Protein AF-A0AAN6S3Z5-F1 (afdb_monomer_lite)

Radius of gyration: 22.18 Å; chains: 1; bounding box: 46×40×63 Å

Foldseek 3Di:
DVVLFDPQQQVLQAQDQLLCDVVSVVVVVVCLVVCVGSVSDDPVRSVVVSVVSNVVRNPHGDHHPVVVVVVVLLQLLLVLLLCQQQPDDPPDDSLVSLLVQAADPPPDVVLSVVLVVVLSVLSSVLSQQRGGDPDDPDPRNHPDDHHNPDLVSQLVSLVSSVVSRGHDVSSVVSVDDDD

Secondary structure (DSSP, 8-state):
-GGG--HHHHHHHTT--TTT-HHHHHHHHHHHHHTSSSTTS-HHHHHHHHHHHHHTTSSSPPPPHHHHHHHHHHHHHHHHHHHHHSPPPTT--HHHHHHHHB--TT--HHHHHHHHHHHHHHHHHHTTTSPPPS--------S-------HHHHHHHHHHHHHTTB--HHHHHHHSPP-

pLDDT: mean 84.13, std 13.47, range [43.75, 98.12]

Structure (mmCIF, N/CA/C/O backbone):
data_AF-A0AAN6S3Z5-F1
#
_entry.id   AF-A0AAN6S3Z5-F1
#
loop_
_atom_site.group_PDB
_atom_site.id
_atom_site.type_symbol
_atom_site.label_atom_id
_atom_site.label_alt_id
_atom_site.label_comp_id
_atom_site.label_asym_id
_atom_site.label_entity_id
_atom_site.label_seq_id
_atom_site.pdbx_PDB_ins_code
_atom_site.Cartn_x
_atom_site.Cartn_y
_atom_site.Cartn_z
_atom_site.occupancy
_atom_site.B_iso_or_equiv
_atom_site.auth_seq_id
_atom_site.auth_comp_id
_atom_site.auth_asym_id
_atom_site.auth_atom_id
_atom_site.pdbx_PDB_model_num
ATOM 1 N N . ARG A 1 1 ? 4.210 4.254 19.761 1.00 57.91 1 ARG A N 1
ATOM 2 C CA . ARG A 1 1 ? 2.755 3.958 19.709 1.00 57.91 1 ARG A CA 1
ATOM 3 C C . ARG A 1 1 ? 2.478 2.545 19.197 1.00 57.91 1 ARG A C 1
ATOM 5 O O . ARG A 1 1 ? 1.840 1.815 19.932 1.00 57.91 1 ARG A O 1
ATOM 12 N N . VAL A 1 2 ? 3.031 2.121 18.051 1.00 64.50 2 VAL A N 1
ATOM 13 C CA . VAL A 1 2 ? 2.876 0.740 17.526 1.00 64.50 2 VAL A CA 1
ATOM 14 C C . VAL A 1 2 ? 3.303 -0.343 18.533 1.00 64.50 2 VAL A C 1
ATOM 16 O O . VAL A 1 2 ? 2.621 -1.343 18.674 1.00 64.50 2 VAL A O 1
ATOM 19 N N . ARG A 1 3 ? 4.350 -0.095 19.335 1.00 76.31 3 ARG A N 1
ATOM 20 C CA . ARG A 1 3 ? 4.848 -1.035 20.364 1.00 76.31 3 ARG A CA 1
ATOM 21 C C . ARG A 1 3 ? 3.848 -1.422 21.473 1.00 76.31 3 ARG A C 1
ATOM 23 O O . ARG A 1 3 ? 4.153 -2.333 22.227 1.00 76.31 3 ARG A O 1
ATOM 30 N N . LYS A 1 4 ? 2.719 -0.714 21.624 1.00 88.06 4 LYS A N 1
ATOM 31 C CA . LYS A 1 4 ? 1.676 -1.048 22.616 1.00 88.06 4 LYS A CA 1
ATOM 32 C C . LYS A 1 4 ? 0.590 -1.979 22.054 1.00 88.06 4 LYS A C 1
ATOM 34 O O . LYS A 1 4 ? -0.260 -2.419 22.817 1.00 88.06 4 LYS A O 1
ATOM 39 N N . ILE A 1 5 ? 0.561 -2.197 20.738 1.00 91.12 5 ILE A N 1
ATOM 40 C CA . ILE A 1 5 ? -0.447 -3.031 20.078 1.00 91.12 5 ILE A CA 1
ATOM 41 C C . ILE A 1 5 ? 0.082 -4.462 20.050 1.00 91.12 5 ILE A C 1
ATOM 43 O O . ILE A 1 5 ? 1.195 -4.700 19.583 1.00 91.12 5 ILE A O 1
ATOM 47 N N . ASP A 1 6 ? -0.712 -5.389 20.570 1.00 92.75 6 ASP A N 1
ATOM 48 C CA . ASP A 1 6 ? -0.407 -6.814 20.585 1.00 92.75 6 ASP A CA 1
ATOM 49 C C . ASP A 1 6 ? -1.109 -7.557 19.440 1.00 92.75 6 ASP A C 1
ATOM 51 O O . ASP A 1 6 ? -1.993 -7.034 18.758 1.00 92.75 6 ASP A O 1
ATOM 55 N N . ARG A 1 7 ? -0.670 -8.795 19.211 1.00 92.94 7 ARG A N 1
ATOM 56 C CA . ARG A 1 7 ? -1.205 -9.660 18.160 1.00 92.94 7 ARG A CA 1
ATOM 57 C C . ARG A 1 7 ? -2.702 -9.976 18.342 1.00 92.94 7 ARG A C 1
ATOM 59 O O . ARG A 1 7 ? -3.415 -9.810 17.358 1.00 92.94 7 ARG A O 1
ATOM 66 N N . PRO A 1 8 ? -3.206 -10.341 19.539 1.00 94.88 8 PRO A N 1
ATOM 67 C CA . PRO A 1 8 ? -4.640 -10.576 19.735 1.00 94.88 8 PRO A CA 1
ATOM 68 C C . PRO A 1 8 ? -5.511 -9.364 19.385 1.00 94.88 8 PRO A C 1
ATOM 70 O O . PRO A 1 8 ? -6.585 -9.519 18.812 1.00 94.88 8 PRO A O 1
ATOM 73 N N . THR A 1 9 ? -5.039 -8.148 19.676 1.00 95.50 9 THR A N 1
ATOM 74 C CA . THR A 1 9 ? -5.725 -6.914 19.274 1.00 95.50 9 THR A CA 1
ATOM 75 C C . THR A 1 9 ? -5.817 -6.793 17.753 1.00 95.50 9 THR A C 1
ATOM 77 O O . THR A 1 9 ? -6.857 -6.386 17.246 1.00 95.50 9 T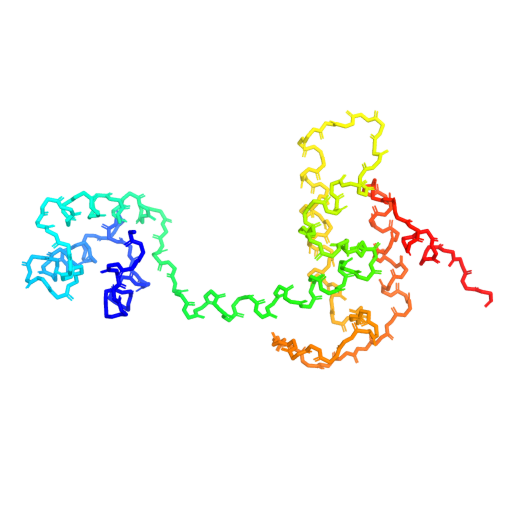HR A O 1
ATOM 80 N N . ILE A 1 10 ? -4.753 -7.138 17.020 1.00 94.12 10 ILE A N 1
ATOM 81 C CA . ILE A 1 10 ? -4.751 -7.106 15.549 1.00 94.12 10 ILE A CA 1
ATOM 82 C C . ILE A 1 10 ? -5.730 -8.144 14.994 1.00 94.12 10 ILE A C 1
ATOM 84 O O . ILE A 1 10 ? -6.581 -7.785 14.189 1.00 94.12 10 ILE A O 1
ATOM 88 N N . GLU A 1 11 ? -5.646 -9.388 15.466 1.00 94.94 11 GLU A N 1
ATOM 89 C CA . GLU A 1 11 ? -6.498 -10.502 15.016 1.00 94.94 11 GLU A CA 1
ATOM 90 C C . GLU A 1 11 ? -7.986 -10.250 15.304 1.00 94.94 11 GLU A C 1
ATOM 92 O O . GLU A 1 11 ? -8.850 -10.663 14.539 1.00 94.94 11 GLU A O 1
ATOM 97 N N . ALA A 1 12 ? -8.303 -9.540 16.390 1.00 96.25 12 ALA A N 1
ATOM 98 C CA . ALA A 1 12 ? -9.675 -9.146 16.688 1.00 96.25 12 ALA A CA 1
ATOM 99 C C . ALA A 1 12 ? -10.201 -8.050 15.747 1.00 96.25 12 ALA A C 1
ATOM 101 O O . ALA A 1 12 ? -11.404 -7.991 15.508 1.00 96.25 12 ALA A O 1
ATOM 102 N N . LEU A 1 13 ? -9.331 -7.152 15.274 1.00 96.06 13 LEU A N 1
ATOM 103 C CA . LEU A 1 13 ? -9.721 -5.999 14.460 1.00 96.06 13 LEU A CA 1
ATOM 104 C C . LEU A 1 13 ? -9.754 -6.310 12.967 1.00 96.06 13 LEU A C 1
ATOM 106 O O . LEU A 1 13 ? -10.603 -5.767 12.264 1.00 96.06 13 LEU A O 1
ATOM 110 N N . GLU A 1 14 ? -8.831 -7.121 12.459 1.00 95.88 14 GLU A N 1
ATOM 111 C CA . GLU A 1 14 ? -8.790 -7.431 11.031 1.00 95.88 14 GLU A CA 1
ATOM 112 C C . GLU A 1 14 ? -10.092 -8.089 10.551 1.00 95.88 14 GLU A C 1
ATOM 114 O O . GLU A 1 14 ? -10.752 -8.821 11.285 1.00 95.88 14 GLU A O 1
ATOM 119 N N . HIS A 1 15 ? -10.477 -7.792 9.308 1.00 95.06 15 HIS A N 1
ATOM 120 C CA . HIS A 1 15 ? -11.731 -8.246 8.693 1.00 95.06 15 HIS A CA 1
ATOM 121 C C . HIS A 1 15 ? -13.021 -7.743 9.365 1.00 95.06 15 HIS A C 1
ATOM 123 O O . HIS A 1 15 ? -14.094 -8.271 9.082 1.00 95.06 15 HIS A O 1
ATOM 129 N N . THR A 1 16 ? -12.947 -6.705 10.201 1.00 97.06 16 THR A N 1
ATOM 130 C CA . THR A 1 16 ? -14.127 -6.019 10.757 1.00 97.06 16 THR A CA 1
ATOM 131 C C . THR A 1 16 ? -14.282 -4.620 10.162 1.00 97.06 16 THR A C 1
ATOM 133 O O . THR A 1 16 ? -13.309 -4.035 9.685 1.00 97.06 16 THR A O 1
ATOM 136 N N . ALA A 1 17 ? -15.490 -4.056 10.199 1.00 97.75 17 ALA A N 1
ATOM 137 C CA . ALA A 1 17 ? -15.757 -2.666 9.820 1.00 97.75 17 ALA A CA 1
ATOM 138 C C . ALA A 1 17 ? -16.601 -1.942 10.884 1.00 97.75 17 ALA A C 1
ATOM 140 O O . ALA A 1 17 ? -17.741 -1.570 10.615 1.00 97.75 17 ALA A O 1
ATOM 141 N N . PRO A 1 18 ? -16.096 -1.718 12.111 1.00 98.12 18 PRO A N 1
ATOM 142 C CA . PRO A 1 18 ? -16.894 -1.158 13.205 1.00 98.12 18 PRO A CA 1
ATOM 143 C C . PRO A 1 18 ? -17.387 0.280 12.970 1.00 98.12 18 PRO A C 1
ATOM 145 O O . PRO A 1 18 ? -18.291 0.726 13.677 1.00 98.12 18 PRO A O 1
ATOM 148 N N . GLY A 1 19 ? -16.811 1.015 12.013 1.00 97.69 19 GLY A N 1
ATOM 149 C CA . GLY A 1 19 ? -17.322 2.311 11.558 1.00 97.69 19 GLY A CA 1
ATOM 150 C C . GLY A 1 19 ? -18.566 2.215 10.668 1.00 97.69 19 GLY A C 1
ATOM 151 O O . GLY A 1 19 ? -19.377 3.138 10.679 1.00 97.69 19 GLY A O 1
ATOM 152 N N . ALA A 1 20 ? -18.731 1.108 9.939 1.00 97.62 20 ALA A N 1
ATOM 153 C CA . ALA A 1 20 ? -19.832 0.866 9.002 1.00 97.62 20 ALA A CA 1
ATOM 154 C C . ALA A 1 20 ? -20.869 -0.151 9.523 1.00 97.62 20 ALA A C 1
ATOM 156 O O . ALA A 1 20 ? -22.034 -0.119 9.132 1.00 97.62 20 ALA A O 1
ATOM 157 N N . CYS A 1 21 ? -20.448 -1.068 10.397 1.00 97.69 21 CYS A N 1
ATOM 158 C CA . CYS A 1 21 ? -21.217 -2.204 10.894 1.00 97.69 21 CYS A CA 1
ATOM 159 C C . CYS A 1 21 ? -21.437 -2.087 12.407 1.00 97.69 21 CYS A C 1
ATOM 161 O O . CYS A 1 21 ? -20.507 -2.221 13.208 1.00 97.69 21 CYS A O 1
ATOM 163 N N . GLU A 1 22 ? -22.693 -1.893 12.820 1.00 97.38 22 GLU A N 1
ATOM 164 C CA . GLU A 1 22 ? -23.060 -1.792 14.240 1.00 97.38 22 GLU A CA 1
ATOM 165 C C . GLU A 1 22 ? -22.735 -3.079 15.020 1.00 97.38 22 GLU A C 1
ATOM 167 O O . GLU A 1 22 ? -22.302 -3.014 16.174 1.00 97.38 22 GLU A O 1
ATOM 172 N N . GLY A 1 23 ? -22.890 -4.246 14.385 1.00 97.88 23 GLY A N 1
ATOM 173 C CA . GLY A 1 23 ? -22.564 -5.543 14.981 1.00 97.88 23 GLY A CA 1
ATOM 174 C C . GLY A 1 23 ? -21.092 -5.640 15.387 1.00 97.88 23 GLY A C 1
ATOM 175 O O . GLY A 1 23 ? -20.791 -5.920 16.551 1.00 97.88 23 GLY A O 1
ATOM 176 N N . ASP A 1 24 ? -20.189 -5.319 14.458 1.00 97.94 24 ASP A N 1
ATOM 177 C CA . ASP A 1 24 ? -18.743 -5.284 14.701 1.00 97.94 24 ASP A CA 1
ATOM 178 C C . ASP A 1 24 ? -18.393 -4.245 15.764 1.00 97.94 24 ASP A C 1
ATOM 180 O O . ASP A 1 24 ? -17.632 -4.523 16.693 1.00 97.94 24 ASP A O 1
ATOM 184 N N . SER A 1 25 ? -19.001 -3.058 15.667 1.00 98.00 25 SER A N 1
ATOM 185 C CA . SER A 1 25 ? -18.805 -1.963 16.617 1.00 98.00 25 SER A CA 1
ATOM 186 C C . SER A 1 25 ? -19.121 -2.400 18.045 1.00 98.00 25 SER A C 1
ATOM 188 O O . SER A 1 25 ? -18.299 -2.246 18.951 1.00 98.00 25 SER A O 1
ATOM 190 N N . LYS A 1 26 ? -20.286 -3.025 18.248 1.00 98.12 26 LYS A N 1
ATOM 191 C CA . LYS A 1 26 ? -20.733 -3.505 19.558 1.00 98.12 26 LYS A CA 1
ATOM 192 C C . LYS A 1 26 ? -19.848 -4.634 20.081 1.00 98.12 26 LYS A C 1
ATOM 194 O O . LYS A 1 26 ? -19.462 -4.611 21.252 1.00 98.12 26 LYS A O 1
ATOM 199 N N . ALA A 1 27 ? -19.510 -5.606 19.234 1.00 97.75 27 ALA A N 1
ATOM 200 C CA . ALA A 1 27 ? -18.657 -6.728 19.613 1.00 97.75 27 ALA A CA 1
ATOM 201 C C . ALA A 1 27 ? -17.260 -6.256 20.055 1.00 97.75 27 ALA A C 1
ATOM 203 O O . ALA A 1 27 ? -16.781 -6.632 21.128 1.00 97.75 27 ALA A O 1
ATOM 204 N N . LEU A 1 28 ? -16.634 -5.374 19.274 1.00 97.94 28 LEU A N 1
ATOM 205 C CA . LEU A 1 28 ? -15.305 -4.841 19.564 1.00 97.94 28 LEU A CA 1
ATOM 206 C C . LEU A 1 28 ? -15.295 -3.869 20.740 1.00 97.94 28 LEU A C 1
ATOM 208 O O . LEU A 1 28 ? -14.365 -3.897 21.546 1.00 97.94 28 LEU A O 1
ATOM 212 N N . TYR A 1 29 ? -16.329 -3.042 20.899 1.00 97.56 29 TYR A N 1
ATOM 213 C CA . TYR A 1 29 ? -16.398 -2.128 22.036 1.00 97.56 29 TYR A CA 1
ATOM 214 C C . TYR A 1 29 ? -16.509 -2.879 23.369 1.00 97.56 29 TYR A C 1
ATOM 216 O O . TYR A 1 29 ? -15.877 -2.485 24.352 1.00 97.56 29 TYR A O 1
ATOM 224 N N . ASN A 1 30 ? -17.233 -4.003 23.404 1.00 97.19 30 ASN A N 1
ATOM 225 C CA . ASN A 1 30 ? -17.274 -4.873 24.582 1.00 97.19 30 ASN A CA 1
ATOM 226 C C . ASN A 1 30 ? -15.880 -5.416 24.932 1.00 97.19 30 ASN A C 1
ATOM 228 O O . ASN A 1 30 ? -15.469 -5.319 26.088 1.00 97.19 30 ASN A O 1
ATOM 232 N N . LYS A 1 31 ? -15.122 -5.880 23.929 1.00 97.50 31 LYS A N 1
ATOM 233 C CA . LYS A 1 31 ? -13.726 -6.329 24.091 1.00 97.50 31 LYS A CA 1
ATOM 234 C C . LYS A 1 31 ? -12.791 -5.209 24.556 1.00 97.50 31 LYS A C 1
ATOM 236 O O . LYS A 1 31 ? -11.879 -5.421 25.353 1.00 97.50 31 LYS A O 1
ATOM 241 N N . LEU A 1 32 ? -13.011 -3.986 24.076 1.00 96.69 32 LEU A N 1
ATOM 242 C CA . LEU A 1 32 ? -12.237 -2.810 24.480 1.00 96.69 32 LEU A CA 1
ATOM 243 C C . LEU A 1 32 ? -12.494 -2.444 25.948 1.00 96.69 32 LEU A C 1
ATOM 245 O O . LEU A 1 32 ? -11.559 -2.085 26.67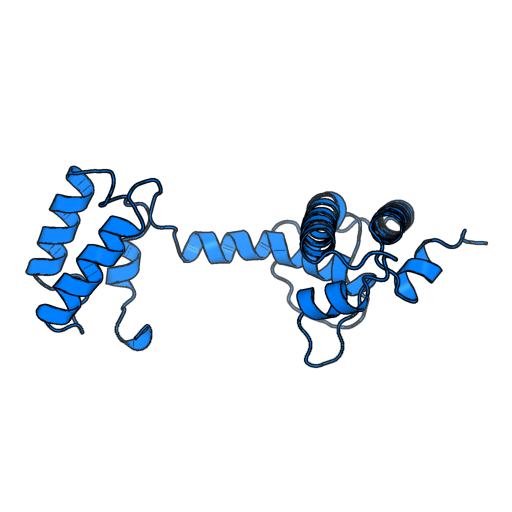4 1.00 96.69 32 LEU A O 1
ATOM 249 N N . ARG A 1 33 ? -13.754 -2.556 26.392 1.00 94.56 33 ARG A N 1
ATOM 250 C CA . ARG A 1 33 ? -14.167 -2.316 27.781 1.00 94.56 33 ARG A CA 1
ATOM 251 C C . ARG A 1 33 ? -13.661 -3.389 28.740 1.00 94.56 33 ARG A C 1
ATOM 253 O O . ARG A 1 33 ? -13.221 -3.030 29.827 1.00 94.56 33 ARG A O 1
ATOM 260 N N . SER A 1 34 ? 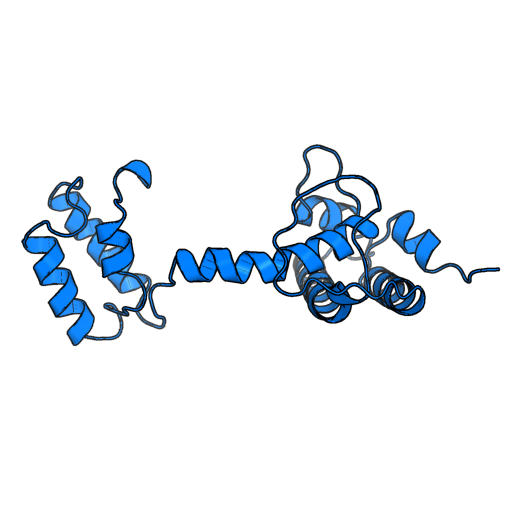-13.692 -4.663 28.349 1.00 93.56 34 SER A N 1
ATOM 261 C CA . SER A 1 34 ? -13.125 -5.760 29.149 1.00 93.56 34 SER A CA 1
ATOM 262 C C . SER A 1 34 ? -11.592 -5.735 29.186 1.00 93.56 34 SER A C 1
ATOM 264 O O . SER A 1 34 ? -10.986 -6.341 30.064 1.00 93.56 34 SER A O 1
ATOM 266 N N . GLY A 1 35 ? -10.956 -4.997 28.270 1.00 92.62 35 GLY A N 1
ATOM 267 C CA . GLY A 1 35 ? -9.502 -4.918 28.151 1.00 92.62 35 GLY A CA 1
ATOM 268 C C . GLY A 1 35 ? -8.869 -6.102 27.433 1.00 92.62 35 GLY A C 1
ATOM 269 O O . GLY A 1 35 ? -7.651 -6.240 27.491 1.00 92.62 35 GLY A O 1
ATOM 270 N N . GLU A 1 36 ? -9.672 -6.907 26.733 1.00 95.81 36 GLU A N 1
ATOM 271 C CA . GLU A 1 36 ? -9.201 -7.964 25.831 1.00 95.81 36 GLU A CA 1
ATOM 272 C C . GLU A 1 36 ? -8.428 -7.403 24.633 1.00 95.81 36 GLU A C 1
ATOM 274 O O . GLU A 1 36 ? -7.503 -8.046 24.146 1.00 95.81 36 GLU A O 1
ATOM 279 N N . ILE A 1 37 ? -8.796 -6.206 24.164 1.00 97.06 37 ILE A N 1
ATOM 280 C CA . ILE A 1 37 ? -8.072 -5.489 23.109 1.00 97.06 37 ILE A CA 1
ATOM 281 C C . ILE A 1 37 ? -7.523 -4.164 23.630 1.00 97.06 37 ILE A C 1
ATOM 283 O O . ILE A 1 37 ? -8.123 -3.513 24.490 1.00 97.06 37 ILE A O 1
ATOM 287 N N . PHE A 1 38 ? -6.374 -3.749 23.091 1.00 96.00 38 PHE A N 1
ATOM 288 C CA . PHE A 1 38 ? -5.635 -2.569 23.549 1.00 96.00 38 PHE A CA 1
ATOM 289 C C . PHE A 1 38 ? -5.303 -2.618 25.053 1.00 96.00 38 PHE A C 1
ATOM 291 O O . PHE A 1 38 ? -5.357 -1.598 25.749 1.00 96.00 38 PHE A O 1
ATOM 298 N N . ALA A 1 39 ? -4.938 -3.797 25.569 1.00 95.00 39 ALA A N 1
ATOM 299 C CA . ALA A 1 39 ? -4.701 -4.026 26.995 1.00 95.00 39 ALA A CA 1
ATOM 300 C C . ALA A 1 39 ? -3.679 -3.039 27.594 1.00 95.00 39 ALA A C 1
ATOM 302 O O . ALA A 1 39 ? -3.930 -2.449 28.645 1.00 95.00 39 ALA A O 1
ATOM 303 N N . ALA A 1 40 ? -2.584 -2.767 26.873 1.00 95.50 40 ALA A N 1
ATOM 304 C CA . ALA A 1 40 ? -1.505 -1.860 27.287 1.00 95.50 40 ALA A CA 1
ATOM 305 C C . ALA A 1 40 ? -1.838 -0.350 27.194 1.00 95.50 40 ALA A C 1
ATOM 307 O O . ALA A 1 40 ? -0.980 0.502 27.458 1.00 95.50 40 ALA A O 1
ATOM 308 N N . PHE A 1 41 ? -3.052 0.006 26.771 1.00 94.88 41 PHE A N 1
ATOM 309 C CA . PHE A 1 41 ? -3.520 1.386 26.671 1.00 94.88 41 PHE A CA 1
ATOM 310 C C . PHE A 1 41 ? -4.332 1.754 27.914 1.00 94.88 41 PHE A C 1
ATOM 312 O O . PHE A 1 41 ? -5.164 0.973 28.377 1.00 94.88 41 PHE A O 1
ATOM 319 N N . SER A 1 42 ? -4.134 2.974 28.418 1.00 94.00 42 SER A N 1
ATOM 320 C CA . SER A 1 42 ? -5.019 3.561 29.431 1.00 94.00 42 SER A CA 1
ATOM 321 C C . SER A 1 42 ? -6.426 3.776 28.870 1.00 94.00 42 SER A C 1
ATOM 323 O O . SER A 1 42 ? -6.607 3.898 27.658 1.00 94.00 42 SER A O 1
ATOM 325 N N . GLU A 1 43 ? -7.429 3.903 29.738 1.00 93.31 43 GLU A N 1
ATOM 326 C CA . GLU A 1 43 ? -8.819 4.121 29.320 1.00 93.31 43 GLU A CA 1
ATOM 327 C C . GLU A 1 43 ? -8.971 5.328 28.377 1.00 93.31 43 GLU A C 1
ATOM 329 O O . GLU A 1 43 ? -9.579 5.220 27.312 1.00 93.31 43 GLU A O 1
ATOM 334 N N . ARG A 1 44 ? -8.328 6.459 28.700 1.00 94.12 44 ARG A N 1
ATOM 335 C CA . ARG A 1 44 ? -8.304 7.646 27.829 1.00 94.12 44 ARG A CA 1
ATOM 336 C C . ARG A 1 44 ? -7.702 7.345 26.457 1.00 94.12 44 ARG A C 1
ATOM 338 O O . ARG A 1 44 ? -8.259 7.760 25.441 1.00 94.12 44 ARG A O 1
ATOM 345 N N . GLU A 1 45 ? -6.576 6.633 26.410 1.00 94.56 45 GLU A N 1
ATOM 346 C CA . GLU A 1 45 ? -5.945 6.258 25.142 1.00 94.56 45 GLU A CA 1
ATOM 347 C C . GLU A 1 45 ? -6.816 5.272 24.344 1.00 94.56 45 GLU A C 1
ATOM 349 O O . GLU A 1 45 ? -6.881 5.396 23.118 1.00 94.56 45 GLU A O 1
ATOM 354 N N . ARG A 1 46 ? -7.521 4.342 25.007 1.00 95.12 46 ARG A N 1
ATOM 355 C CA . ARG A 1 46 ? -8.469 3.425 24.354 1.00 95.12 46 ARG A CA 1
ATOM 356 C C . ARG A 1 46 ? -9.621 4.185 23.711 1.00 95.12 46 ARG A C 1
ATOM 358 O O . ARG A 1 46 ? -9.897 3.943 22.545 1.00 95.12 46 ARG A O 1
ATOM 365 N N . GLN A 1 47 ? -10.222 5.163 24.392 1.00 94.69 47 GLN A N 1
ATOM 366 C CA . GLN A 1 47 ? -11.304 5.974 23.808 1.00 94.69 47 GLN A CA 1
ATOM 367 C C . GLN A 1 47 ? -10.836 6.794 22.595 1.00 94.69 47 GLN A C 1
ATOM 369 O O . GLN A 1 47 ? -11.544 6.902 21.594 1.00 94.69 47 GLN A O 1
ATOM 374 N N . VAL A 1 48 ? -9.624 7.360 22.650 1.00 95.75 48 VAL A N 1
ATOM 375 C CA . VAL A 1 48 ? -9.033 8.066 21.498 1.00 95.75 48 VAL A CA 1
ATOM 376 C C . VAL A 1 48 ? -8.766 7.105 20.339 1.00 95.75 48 VAL A C 1
ATOM 378 O O . VAL A 1 48 ? -9.037 7.443 19.189 1.00 95.75 48 VAL A O 1
ATOM 381 N N . THR A 1 49 ? -8.233 5.919 20.631 1.00 95.00 49 THR A N 1
ATOM 382 C CA . THR A 1 49 ? -7.919 4.896 19.624 1.00 95.00 49 THR A CA 1
ATOM 383 C C . THR A 1 49 ? -9.190 4.340 18.992 1.00 95.00 49 THR A C 1
ATOM 385 O O . THR A 1 49 ? -9.255 4.235 17.773 1.00 95.00 49 THR A O 1
ATOM 388 N N . TRP A 1 50 ? -10.232 4.098 19.787 1.00 96.94 50 TRP A N 1
ATOM 389 C CA . TRP A 1 50 ? -11.532 3.627 19.320 1.00 96.94 50 TRP A CA 1
ATOM 390 C C . TRP A 1 50 ? -12.145 4.559 18.276 1.00 96.94 50 TRP A C 1
ATOM 392 O O . TRP A 1 50 ? -12.507 4.113 17.193 1.00 96.94 50 TRP A O 1
ATOM 402 N N . ARG A 1 51 ? -12.152 5.876 18.528 1.00 97.38 51 ARG A N 1
ATOM 403 C CA . ARG A 1 51 ? -12.630 6.856 17.537 1.00 97.38 51 ARG A CA 1
ATOM 404 C C . ARG A 1 51 ? -11.871 6.787 16.211 1.00 97.38 51 ARG A C 1
ATOM 406 O O . ARG A 1 51 ? -12.468 7.000 15.164 1.00 97.38 51 ARG A O 1
ATOM 413 N N . ARG A 1 52 ? -10.568 6.492 16.247 1.00 96.56 52 ARG A N 1
ATOM 414 C CA . ARG A 1 52 ? -9.756 6.332 15.030 1.00 96.56 52 ARG A CA 1
ATOM 415 C C . ARG A 1 52 ? -10.073 5.037 14.297 1.00 96.56 52 ARG A C 1
ATOM 417 O O . ARG A 1 52 ? -10.129 5.062 13.079 1.00 96.56 52 ARG A O 1
ATOM 424 N N . VAL A 1 53 ? -10.289 3.944 15.029 1.00 96.44 53 VAL A N 1
ATOM 425 C CA . VAL A 1 53 ? -10.709 2.657 14.457 1.00 96.44 53 VAL A CA 1
ATOM 426 C C . VAL A 1 53 ? -12.049 2.812 13.739 1.00 96.44 53 VAL A C 1
ATOM 428 O O . VAL A 1 53 ? -12.161 2.412 12.586 1.00 96.44 53 VAL A O 1
ATOM 431 N N . LEU A 1 54 ? -13.025 3.470 14.373 1.00 98.00 54 LEU A N 1
ATOM 432 C CA . LEU A 1 54 ? -14.310 3.778 13.744 1.00 98.00 54 LEU A CA 1
ATOM 433 C C . LEU A 1 54 ? -14.126 4.622 12.481 1.00 98.00 54 LEU A C 1
ATOM 435 O O . LEU A 1 54 ? -14.580 4.226 11.417 1.00 98.00 54 LEU A O 1
ATOM 439 N N . ALA A 1 55 ? -13.409 5.745 12.576 1.00 97.69 55 ALA A N 1
ATOM 440 C CA . ALA A 1 55 ? -13.200 6.640 11.439 1.00 97.69 55 ALA A CA 1
ATOM 441 C C . ALA A 1 55 ? -12.475 5.966 10.260 1.00 97.69 55 ALA A C 1
ATOM 443 O O . ALA A 1 55 ? -12.780 6.260 9.112 1.00 97.69 55 ALA A O 1
ATOM 444 N N . ALA A 1 56 ? -11.534 5.061 10.537 1.00 96.00 56 ALA A N 1
ATOM 445 C CA . ALA A 1 56 ? -10.779 4.340 9.515 1.00 96.00 56 ALA A CA 1
ATOM 446 C C . ALA A 1 56 ? -11.544 3.163 8.885 1.00 96.00 56 ALA A C 1
ATOM 448 O O . ALA A 1 56 ? -10.998 2.518 8.001 1.00 96.00 56 ALA A O 1
ATOM 449 N N . SER A 1 57 ? -12.757 2.853 9.354 1.00 97.25 57 SER A N 1
ATOM 450 C CA . SER A 1 57 ? -13.550 1.701 8.898 1.00 97.25 57 SER A CA 1
ATOM 451 C C . SER A 1 57 ? -15.001 2.064 8.564 1.00 97.25 57 SER A C 1
ATOM 453 O O . SER A 1 57 ? -15.908 1.245 8.703 1.00 97.25 57 SER A O 1
ATOM 455 N N . VAL A 1 58 ? -15.234 3.319 8.162 1.00 97.25 58 VAL A N 1
ATOM 456 C CA . VAL A 1 58 ? -16.562 3.825 7.759 1.00 97.25 58 VAL A CA 1
ATOM 457 C C . VAL A 1 58 ? -16.985 3.284 6.392 1.00 97.25 58 VAL A C 1
ATOM 459 O O . VAL A 1 58 ? -18.170 3.082 6.146 1.00 97.25 58 VAL A O 1
ATOM 462 N N . ASP A 1 59 ? -16.027 3.048 5.504 1.00 96.00 59 ASP A N 1
ATOM 463 C CA . ASP A 1 59 ? -16.240 2.672 4.104 1.00 96.00 59 ASP A CA 1
ATOM 464 C C . ASP A 1 59 ? -15.408 1.454 3.673 1.00 96.00 59 ASP A C 1
ATOM 466 O O . ASP A 1 59 ? -15.465 1.027 2.520 1.00 96.00 59 ASP A O 1
ATOM 470 N N . CYS A 1 60 ? -14.647 0.865 4.596 1.00 93.19 60 CYS A N 1
ATOM 471 C CA . CYS A 1 60 ? -13.807 -0.291 4.327 1.00 93.19 60 CYS A CA 1
ATOM 472 C C . CYS A 1 60 ? -13.653 -1.197 5.554 1.00 93.19 60 CYS A C 1
ATOM 474 O O . CYS A 1 60 ? -13.843 -0.791 6.703 1.00 93.19 60 CYS A O 1
ATOM 476 N N . LEU A 1 61 ? -13.292 -2.453 5.285 1.00 95.50 61 LEU A N 1
ATOM 477 C CA . LEU A 1 61 ? -12.836 -3.382 6.312 1.00 95.50 61 LEU A CA 1
ATOM 478 C C . LEU A 1 61 ? -11.443 -2.973 6.789 1.00 95.50 61 LEU A C 1
ATOM 480 O O . LEU A 1 61 ? -10.604 -2.539 5.999 1.00 95.50 61 LEU A O 1
ATOM 484 N N . ILE A 1 62 ? -11.167 -3.206 8.066 1.00 95.19 62 ILE A N 1
ATOM 485 C CA . ILE A 1 62 ? -9.810 -3.146 8.595 1.00 95.19 62 ILE A CA 1
ATOM 486 C C . ILE A 1 62 ? -8.997 -4.256 7.903 1.00 95.19 62 ILE A C 1
ATOM 488 O O . ILE A 1 62 ? -9.346 -5.437 8.027 1.00 95.19 62 ILE A O 1
ATOM 492 N N . PRO A 1 63 ? -7.930 -3.911 7.163 1.00 91.94 63 PRO A N 1
ATOM 493 C CA . PRO A 1 63 ? -7.169 -4.882 6.390 1.00 91.94 63 PRO A CA 1
ATOM 494 C C . PRO A 1 63 ? -6.401 -5.840 7.304 1.00 91.94 63 PRO A C 1
ATOM 496 O O . PRO A 1 63 ? -5.978 -5.471 8.402 1.00 91.94 63 PRO A O 1
ATOM 499 N N . SER A 1 64 ? -6.176 -7.063 6.825 1.00 90.75 64 SER A N 1
ATOM 500 C CA . SER A 1 64 ? -5.351 -8.040 7.536 1.00 90.75 64 SER A CA 1
ATOM 501 C C . SER A 1 64 ? -3.869 -7.813 7.285 1.00 90.75 64 SER A C 1
ATOM 503 O O . SER A 1 64 ? -3.426 -7.634 6.148 1.00 90.75 64 SER A O 1
ATOM 505 N N . LEU A 1 65 ? -3.080 -7.893 8.358 1.00 86.94 65 LEU A N 1
ATOM 506 C CA . LEU A 1 65 ? -1.624 -7.836 8.268 1.00 86.94 65 LEU A CA 1
ATOM 507 C C . LEU A 1 65 ? -1.056 -9.082 7.568 1.00 86.94 65 LEU A C 1
ATOM 509 O O . LEU A 1 65 ? -0.059 -8.982 6.857 1.00 86.94 65 LEU A O 1
ATOM 513 N N . SER A 1 66 ? -1.696 -10.241 7.747 1.00 86.19 66 SER A N 1
ATOM 514 C CA . SER A 1 66 ? -1.320 -11.481 7.062 1.00 86.19 66 SER A CA 1
ATOM 515 C C . SER A 1 66 ? -1.505 -11.333 5.553 1.00 86.19 66 SER A C 1
ATOM 517 O O . SER A 1 66 ? -0.556 -11.521 4.793 1.00 86.19 66 SER A O 1
ATOM 519 N N . THR A 1 67 ? -2.696 -10.897 5.133 1.00 85.31 67 THR A N 1
ATOM 520 C CA . THR A 1 67 ? -3.006 -10.648 3.720 1.00 85.31 67 THR A CA 1
ATOM 521 C C . THR A 1 67 ? -2.083 -9.590 3.128 1.00 85.31 67 THR A C 1
ATOM 523 O O . THR A 1 67 ? -1.533 -9.820 2.061 1.00 85.31 67 THR A O 1
ATOM 526 N N . LEU A 1 68 ? -1.784 -8.505 3.855 1.00 86.81 68 LEU A N 1
ATOM 527 C CA . LEU A 1 68 ? -0.807 -7.508 3.407 1.00 86.81 68 LEU A CA 1
ATOM 528 C C . LEU A 1 68 ? 0.561 -8.136 3.085 1.00 86.81 68 LEU A C 1
ATOM 530 O O . LEU A 1 68 ? 1.166 -7.807 2.068 1.00 86.81 68 LEU A O 1
ATOM 534 N N . PHE A 1 69 ? 1.072 -9.036 3.930 1.00 83.56 69 PHE A N 1
ATOM 535 C CA . PHE A 1 69 ? 2.351 -9.704 3.665 1.00 83.56 69 PHE A CA 1
ATOM 536 C C . PHE A 1 69 ? 2.290 -10.689 2.492 1.00 83.56 69 PHE A C 1
ATOM 538 O O . PHE A 1 69 ? 3.309 -10.901 1.833 1.00 83.56 69 PHE A O 1
ATOM 545 N N . GLU A 1 70 ? 1.129 -11.283 2.222 1.00 82.94 70 GLU A N 1
ATOM 546 C CA . GLU A 1 70 ? 0.901 -12.082 1.015 1.00 82.94 70 GLU A CA 1
ATOM 547 C C . GLU A 1 70 ? 0.829 -11.194 -0.235 1.00 82.94 70 GLU A C 1
ATOM 549 O O . GLU A 1 70 ? 1.488 -11.492 -1.230 1.00 82.94 70 GLU A O 1
ATOM 554 N N . ASP A 1 71 ? 0.139 -10.055 -0.163 1.00 82.75 71 ASP A N 1
ATOM 555 C CA . ASP A 1 71 ? 0.022 -9.077 -1.248 1.00 82.75 71 ASP A CA 1
ATOM 556 C C . ASP A 1 71 ? 1.388 -8.492 -1.633 1.00 82.75 71 ASP A C 1
ATOM 558 O O . ASP A 1 71 ? 1.685 -8.302 -2.814 1.00 82.75 71 ASP A O 1
ATOM 562 N N . VAL A 1 72 ? 2.287 -8.293 -0.661 1.00 81.25 72 VAL A N 1
ATOM 563 C CA . VAL A 1 72 ? 3.672 -7.859 -0.922 1.00 81.25 72 VAL A CA 1
ATOM 564 C C . VAL A 1 72 ? 4.406 -8.822 -1.863 1.00 81.25 72 VAL A C 1
ATOM 566 O O . VAL A 1 72 ? 5.196 -8.367 -2.693 1.00 81.25 72 VAL A O 1
ATOM 569 N N . LYS A 1 73 ? 4.103 -10.126 -1.838 1.00 79.88 73 LYS A N 1
ATOM 570 C CA . LYS A 1 73 ? 4.721 -11.112 -2.748 1.00 79.88 73 LYS A CA 1
ATOM 571 C C . LYS A 1 73 ? 4.386 -10.861 -4.219 1.00 79.88 73 LYS A C 1
ATOM 573 O O . LYS A 1 73 ? 5.126 -11.304 -5.101 1.00 79.88 73 LYS A O 1
ATOM 578 N N . TYR A 1 74 ? 3.288 -10.157 -4.495 1.00 78.19 74 TYR A N 1
ATOM 579 C CA . TYR A 1 74 ? 2.902 -9.737 -5.843 1.00 78.19 74 TYR A CA 1
ATOM 580 C C . TYR A 1 74 ? 3.615 -8.457 -6.289 1.00 78.19 74 TYR A C 1
ATOM 582 O O . TYR A 1 74 ? 3.684 -8.191 -7.484 1.00 78.19 74 TYR A O 1
ATOM 590 N N . ILE A 1 75 ? 4.186 -7.686 -5.358 1.00 82.94 75 ILE A N 1
ATOM 591 C CA . ILE A 1 75 ? 4.921 -6.446 -5.647 1.00 82.94 75 ILE A CA 1
ATOM 592 C C . ILE A 1 75 ? 6.399 -6.733 -5.929 1.00 82.94 75 ILE A C 1
ATOM 594 O O . ILE A 1 75 ? 7.030 -6.020 -6.708 1.00 82.94 75 ILE A O 1
ATOM 598 N N . GLU A 1 76 ? 6.959 -7.798 -5.351 1.00 82.25 76 GLU A N 1
ATOM 599 C CA . GLU A 1 76 ? 8.385 -8.104 -5.486 1.00 82.25 76 GLU A CA 1
ATOM 600 C C . GLU A 1 76 ? 8.823 -8.359 -6.940 1.00 82.25 76 GLU A C 1
ATOM 602 O O . GLU A 1 76 ? 9.849 -7.840 -7.369 1.00 82.25 76 GLU A O 1
ATOM 607 N N . GLY A 1 77 ? 8.058 -9.116 -7.732 1.00 82.00 77 GLY A N 1
ATOM 608 C CA . GLY A 1 77 ? 8.362 -9.326 -9.158 1.00 82.00 77 GLY A CA 1
ATOM 609 C C . GLY A 1 77 ? 8.383 -8.017 -9.968 1.00 82.00 77 GLY A C 1
ATOM 610 O O . GLY A 1 77 ? 9.393 -7.711 -10.601 1.00 82.00 77 GLY A O 1
ATOM 611 N N . PRO A 1 78 ? 7.306 -7.215 -9.921 1.00 86.44 78 PRO A N 1
ATOM 612 C CA . PRO A 1 78 ? 7.233 -5.900 -10.562 1.00 86.44 78 PRO A CA 1
ATOM 613 C C . PRO A 1 78 ? 8.332 -4.933 -10.118 1.00 86.44 78 PRO A C 1
ATOM 615 O O . PRO A 1 78 ? 8.916 -4.244 -10.953 1.00 86.44 78 PRO A O 1
ATOM 618 N N . LEU A 1 79 ? 8.658 -4.915 -8.823 1.00 86.75 79 LEU A N 1
ATOM 619 C CA . LEU A 1 79 ? 9.756 -4.114 -8.286 1.00 86.75 79 LEU A CA 1
ATOM 620 C C . LEU A 1 79 ? 11.089 -4.498 -8.937 1.00 86.75 79 LEU A C 1
ATOM 622 O O . LEU A 1 79 ? 11.863 -3.627 -9.327 1.00 86.75 79 LEU A O 1
ATOM 626 N N . GLU A 1 80 ? 11.361 -5.793 -9.072 1.00 84.25 80 GLU A N 1
ATOM 627 C CA . GLU A 1 80 ? 12.582 -6.272 -9.714 1.00 84.25 80 GLU A CA 1
ATOM 628 C C . GLU A 1 80 ? 12.630 -5.970 -11.219 1.00 84.25 80 GLU A C 1
ATOM 630 O O . GLU A 1 80 ? 13.696 -5.633 -11.740 1.00 84.25 80 GLU A O 1
ATOM 635 N N . ALA A 1 81 ? 11.488 -6.028 -11.910 1.00 86.19 81 ALA A N 1
ATOM 636 C CA . ALA A 1 81 ? 11.389 -5.605 -13.305 1.00 86.19 81 ALA A CA 1
ATOM 637 C C . ALA A 1 81 ? 11.714 -4.108 -13.456 1.00 86.19 81 ALA A C 1
ATOM 639 O O . ALA A 1 81 ? 12.487 -3.738 -14.339 1.00 86.19 81 ALA A O 1
ATOM 640 N N . LEU A 1 82 ? 11.198 -3.253 -12.562 1.00 89.56 82 LEU A N 1
ATOM 641 C CA . LEU A 1 82 ? 11.522 -1.821 -12.532 1.00 89.56 82 LEU A CA 1
ATOM 642 C C . LEU A 1 82 ? 13.008 -1.581 -12.254 1.00 89.56 82 LEU A C 1
ATOM 644 O O . LEU A 1 82 ? 13.654 -0.878 -13.025 1.00 89.56 82 LEU A O 1
ATOM 648 N N . LYS A 1 83 ? 13.579 -2.219 -11.223 1.00 87.81 83 LYS A N 1
ATOM 649 C CA . LYS A 1 83 ? 15.010 -2.105 -10.876 1.00 87.81 83 LYS A CA 1
ATOM 650 C C . LYS A 1 83 ? 15.948 -2.505 -12.015 1.00 87.81 83 LYS A C 1
ATOM 652 O O . LYS A 1 83 ? 17.098 -2.080 -12.027 1.00 87.81 83 LYS A O 1
ATOM 657 N N . ARG A 1 84 ? 15.496 -3.349 -12.948 1.00 86.38 84 ARG A N 1
ATOM 658 C CA . ARG A 1 84 ? 16.292 -3.733 -14.120 1.00 86.38 84 ARG A CA 1
ATOM 659 C C . ARG A 1 84 ? 16.512 -2.568 -15.086 1.00 86.38 84 ARG A C 1
ATOM 661 O O . ARG A 1 84 ? 17.567 -2.514 -15.704 1.00 86.38 84 ARG A O 1
ATOM 668 N N . LEU A 1 85 ? 15.520 -1.693 -15.239 1.00 88.44 85 LEU A N 1
ATOM 669 C CA . LEU A 1 85 ? 15.556 -0.556 -16.166 1.00 88.44 85 LEU A CA 1
ATOM 670 C C . LEU A 1 85 ? 15.824 0.775 -15.460 1.00 88.44 85 LEU A C 1
ATOM 672 O O . LEU A 1 85 ? 16.262 1.732 -16.085 1.00 88.44 85 LEU A O 1
ATOM 676 N N . VAL A 1 86 ? 15.552 0.841 -14.162 1.00 88.12 86 VAL A N 1
ATOM 677 C CA . VAL A 1 86 ? 15.739 2.017 -13.315 1.00 88.12 86 VAL A CA 1
ATOM 678 C C . VAL A 1 86 ? 16.482 1.557 -12.057 1.00 88.12 86 VAL A C 1
ATOM 680 O O . VAL A 1 86 ? 15.863 1.317 -11.016 1.00 88.12 86 VAL A O 1
ATOM 683 N N . PRO A 1 87 ? 17.794 1.286 -12.167 1.00 84.69 87 PRO A N 1
ATOM 684 C CA . PRO A 1 87 ? 18.555 0.703 -11.074 1.00 84.69 87 PRO A CA 1
ATOM 685 C C . PRO A 1 87 ? 18.740 1.715 -9.938 1.00 84.69 87 PRO A C 1
ATOM 687 O O . PRO A 1 87 ? 19.269 2.797 -10.170 1.00 84.69 87 PRO A O 1
ATOM 690 N N . PRO A 1 88 ? 18.368 1.369 -8.693 1.00 78.81 88 PRO A N 1
ATOM 691 C CA . PRO A 1 88 ? 18.496 2.290 -7.576 1.00 78.81 88 PRO A CA 1
ATOM 692 C C . PRO A 1 88 ? 19.959 2.482 -7.171 1.00 78.81 88 PRO A C 1
ATOM 694 O O . PRO A 1 88 ? 20.719 1.509 -7.042 1.00 78.81 88 PRO A O 1
ATOM 697 N N . TYR A 1 89 ? 20.343 3.717 -6.849 1.00 74.19 89 TYR A N 1
ATOM 698 C CA . TYR A 1 89 ? 21.574 3.957 -6.100 1.00 74.19 89 TYR A CA 1
ATOM 699 C C . TYR A 1 89 ? 21.435 3.446 -4.651 1.00 74.19 89 TYR A C 1
ATOM 701 O O . TYR A 1 89 ? 20.341 3.345 -4.103 1.00 74.19 89 TYR A O 1
ATOM 709 N N . ARG A 1 90 ? 22.550 3.063 -4.002 1.00 66.56 90 ARG A N 1
ATOM 710 C CA . ARG A 1 90 ? 22.601 2.179 -2.803 1.00 66.56 90 ARG A CA 1
ATOM 711 C C . ARG A 1 90 ? 21.727 2.574 -1.594 1.00 66.56 90 ARG A C 1
ATOM 713 O O . ARG A 1 90 ? 21.626 1.766 -0.670 1.00 66.56 90 ARG A O 1
ATOM 720 N N . LYS A 1 91 ? 21.163 3.782 -1.546 1.00 67.75 91 LYS A N 1
ATOM 721 C CA . LYS A 1 91 ? 20.314 4.273 -0.447 1.00 67.75 91 LYS A CA 1
ATOM 722 C C . LYS A 1 91 ? 18.958 4.819 -0.895 1.00 67.75 91 LYS A C 1
ATOM 724 O O . LYS A 1 91 ? 18.171 5.197 -0.030 1.00 67.75 91 LYS A O 1
ATOM 729 N N . ASP A 1 92 ? 18.683 4.840 -2.192 1.00 76.25 92 ASP A N 1
ATOM 730 C CA . ASP A 1 92 ? 17.496 5.492 -2.720 1.00 76.25 92 ASP A CA 1
ATOM 731 C C . ASP A 1 92 ? 16.331 4.514 -2.856 1.00 76.25 92 ASP A C 1
ATOM 733 O O . ASP A 1 92 ? 16.488 3.298 -3.008 1.00 76.25 92 ASP A O 1
ATOM 737 N N . THR A 1 93 ? 15.124 5.058 -2.730 1.00 85.00 93 THR A N 1
ATOM 738 C CA . THR A 1 93 ? 13.898 4.300 -2.981 1.00 85.00 93 THR A CA 1
ATOM 739 C C . THR A 1 93 ? 13.663 4.208 -4.481 1.00 85.00 93 THR A C 1
ATOM 741 O O . THR A 1 93 ? 14.046 5.110 -5.224 1.00 85.00 93 THR A O 1
ATOM 744 N N . ILE A 1 94 ? 12.962 3.167 -4.939 1.00 82.94 94 ILE A N 1
ATOM 745 C CA . ILE A 1 94 ? 12.627 3.067 -6.365 1.00 82.94 94 ILE A CA 1
ATOM 746 C C . ILE A 1 94 ? 11.771 4.252 -6.835 1.00 82.94 94 ILE A C 1
ATOM 748 O O . ILE A 1 94 ? 11.888 4.664 -7.979 1.00 82.94 94 ILE A O 1
ATOM 752 N N . SER A 1 95 ? 10.962 4.846 -5.949 1.00 83.44 95 SER A N 1
ATOM 753 C CA . SER A 1 95 ? 10.199 6.063 -6.242 1.00 83.44 95 SER A CA 1
ATOM 754 C C . SER A 1 95 ? 11.110 7.270 -6.474 1.00 83.44 95 SER A C 1
ATOM 756 O O . SER A 1 95 ? 10.883 8.030 -7.407 1.00 83.44 95 SER A O 1
ATOM 758 N N . SER A 1 96 ? 12.154 7.431 -5.654 1.00 83.94 96 SER A N 1
ATOM 759 C CA . SER A 1 96 ? 13.158 8.487 -5.840 1.00 83.94 96 SER A CA 1
ATOM 760 C C . SER A 1 96 ? 13.935 8.293 -7.139 1.00 83.94 96 SER A C 1
ATOM 762 O O . SER A 1 96 ? 14.169 9.255 -7.862 1.00 83.94 96 SER A O 1
ATOM 764 N N . GLU A 1 97 ? 14.301 7.050 -7.455 1.00 86.75 97 GLU A N 1
ATOM 765 C CA . GLU A 1 97 ? 15.031 6.729 -8.684 1.00 86.75 97 GLU A CA 1
ATOM 766 C C . GLU A 1 97 ? 14.161 6.950 -9.929 1.00 86.75 97 GLU A C 1
ATOM 768 O O . GLU A 1 97 ? 14.599 7.568 -10.893 1.00 86.75 97 GLU A O 1
ATOM 773 N N . LEU A 1 98 ? 12.892 6.528 -9.892 1.00 84.94 98 LEU A N 1
ATOM 774 C CA . LEU A 1 98 ? 11.925 6.806 -10.956 1.00 84.94 98 LEU A CA 1
ATOM 775 C C . LEU A 1 98 ? 11.725 8.309 -11.157 1.00 84.94 98 LEU A C 1
ATOM 777 O O . LEU A 1 98 ? 11.648 8.757 -12.297 1.00 84.94 98 LEU A O 1
ATOM 781 N N . LEU A 1 99 ? 11.674 9.088 -10.072 1.00 85.50 99 LEU A N 1
ATOM 782 C CA . LEU A 1 99 ? 11.569 10.543 -10.160 1.00 85.50 99 LEU A CA 1
ATOM 783 C C . LEU A 1 99 ? 12.818 11.154 -10.799 1.00 85.50 99 LEU A C 1
ATOM 785 O O . LEU A 1 99 ? 12.695 11.995 -11.681 1.00 85.50 99 LEU A O 1
ATOM 789 N N . GLY A 1 100 ? 14.010 10.704 -10.400 1.00 84.00 100 GLY A N 1
ATOM 790 C CA . GLY A 1 100 ? 15.273 11.149 -10.995 1.00 84.00 100 GLY A CA 1
ATOM 791 C C . GLY A 1 100 ? 15.425 10.746 -12.465 1.00 84.00 100 GLY A C 1
ATOM 792 O O . GLY A 1 100 ? 16.009 11.485 -13.258 1.00 84.00 100 GLY A O 1
ATOM 793 N N . ALA A 1 101 ? 14.864 9.599 -12.852 1.00 85.06 101 ALA A N 1
ATOM 794 C CA . ALA A 1 101 ? 14.829 9.137 -14.233 1.00 85.06 101 ALA A CA 1
ATOM 795 C C . ALA A 1 101 ? 13.821 9.910 -15.100 1.00 85.06 101 ALA A C 1
ATOM 797 O O . ALA A 1 101 ? 13.921 9.848 -16.325 1.00 85.06 101 ALA A O 1
ATOM 798 N N . TYR A 1 102 ? 12.858 10.620 -14.508 1.00 85.81 102 TYR A N 1
ATOM 799 C CA . TYR A 1 102 ? 11.831 11.364 -15.233 1.00 85.81 102 TYR A CA 1
ATOM 800 C C . TYR A 1 102 ? 12.400 12.667 -15.817 1.00 85.81 102 TYR A C 1
ATOM 802 O O . TYR A 1 102 ? 12.795 13.569 -15.080 1.00 85.81 102 TYR A O 1
ATOM 810 N N . LYS A 1 103 ? 12.454 12.782 -17.150 1.00 79.62 103 LYS A N 1
ATOM 811 C CA . LYS A 1 103 ? 13.086 13.918 -17.858 1.00 79.62 103 LYS A CA 1
ATOM 812 C C . LYS A 1 103 ? 12.130 14.698 -18.766 1.00 79.62 103 LYS A C 1
ATOM 814 O O . LYS A 1 103 ? 12.575 15.307 -19.736 1.00 79.62 103 LYS A O 1
ATOM 819 N N . ASP A 1 104 ? 10.832 14.664 -18.482 1.00 68.31 104 ASP A N 1
ATOM 820 C CA . ASP A 1 104 ? 9.845 15.382 -19.291 1.00 68.31 104 ASP A CA 1
ATOM 821 C C . ASP A 1 104 ? 10.001 16.911 -19.182 1.00 68.31 104 ASP A C 1
ATOM 823 O O . ASP A 1 104 ? 10.341 17.453 -18.128 1.00 68.31 104 ASP A O 1
ATOM 827 N N . ILE A 1 105 ? 9.730 17.593 -20.293 1.00 56.06 105 ILE A N 1
ATOM 828 C CA . ILE A 1 105 ? 10.052 18.999 -20.575 1.00 56.06 105 ILE A CA 1
ATOM 829 C C . ILE A 1 105 ? 9.233 19.958 -19.690 1.00 56.06 105 ILE A C 1
ATOM 831 O O . ILE A 1 105 ? 9.658 21.089 -19.461 1.00 56.06 105 ILE A O 1
ATOM 835 N N . ASN A 1 106 ? 8.103 19.493 -19.141 1.00 59.34 106 ASN A N 1
ATOM 836 C CA . ASN A 1 106 ? 7.162 20.326 -18.388 1.00 59.34 106 ASN A CA 1
ATOM 837 C C . ASN A 1 106 ? 7.130 20.073 -16.871 1.00 59.34 106 ASN A C 1
ATOM 839 O O . ASN A 1 106 ? 6.440 20.816 -16.186 1.00 59.34 106 ASN A O 1
ATOM 843 N N . GLN A 1 107 ? 7.857 19.068 -16.347 1.00 59.81 107 GLN A N 1
ATOM 844 C CA . GLN A 1 107 ? 7.985 18.729 -14.909 1.00 59.81 107 GLN A CA 1
ATOM 845 C C . GLN A 1 107 ? 6.744 19.021 -14.032 1.00 59.81 107 GLN A C 1
ATOM 847 O O . GLN A 1 107 ? 6.859 19.484 -12.896 1.00 59.81 107 GLN A O 1
ATOM 852 N N . GLU A 1 108 ? 5.542 18.738 -14.534 1.00 69.19 108 GLU A N 1
ATOM 853 C CA . GLU A 1 108 ? 4.338 18.841 -13.719 1.00 69.19 108 GLU A CA 1
ATOM 854 C C . GLU A 1 108 ? 4.338 17.668 -12.736 1.00 69.19 108 GLU A C 1
ATOM 856 O O . GLU A 1 108 ? 4.336 16.501 -13.140 1.00 69.19 108 GLU A O 1
ATOM 861 N N . SER A 1 109 ? 4.377 17.979 -11.436 1.00 69.94 109 SER A N 1
ATOM 862 C CA . SER A 1 109 ? 4.443 16.985 -10.351 1.00 69.94 109 SER A CA 1
ATOM 863 C C . SER A 1 109 ? 3.367 15.901 -10.494 1.00 69.94 109 SER A C 1
ATOM 865 O O . SER A 1 109 ? 3.638 14.722 -10.266 1.00 69.94 109 SER A O 1
ATOM 867 N N . ASP A 1 110 ? 2.171 16.291 -10.935 1.00 80.81 110 ASP A N 1
ATOM 868 C CA . ASP A 1 110 ? 1.029 15.392 -11.100 1.00 80.81 110 ASP A CA 1
ATOM 869 C C . ASP A 1 110 ? 1.240 14.404 -12.260 1.00 80.81 110 ASP A C 1
ATOM 871 O O . ASP A 1 110 ? 0.907 13.220 -12.151 1.00 80.81 110 ASP A O 1
ATOM 875 N N . GLN A 1 111 ? 1.860 14.851 -13.356 1.00 84.00 111 GLN A N 1
ATOM 876 C CA . GLN A 1 111 ? 2.144 14.004 -14.514 1.00 84.00 111 GLN A CA 1
ATOM 877 C C . GLN A 1 111 ? 3.240 12.978 -14.206 1.00 84.00 111 GLN A C 1
ATOM 879 O O . GLN A 1 111 ? 3.132 11.816 -14.610 1.00 84.00 111 GLN A O 1
ATOM 884 N N . ALA A 1 112 ? 4.264 13.376 -13.445 1.00 83.31 112 ALA A N 1
ATOM 885 C CA . ALA A 1 112 ? 5.308 12.463 -12.989 1.00 83.31 112 ALA A CA 1
ATOM 886 C C . ALA A 1 112 ? 4.723 11.344 -12.111 1.00 83.31 112 ALA A C 1
ATOM 888 O O . ALA A 1 112 ? 5.028 10.168 -12.318 1.00 83.31 112 ALA A O 1
ATOM 889 N N . GLU A 1 113 ? 3.828 11.679 -11.177 1.00 85.38 113 GLU A N 1
ATOM 890 C CA . GLU A 1 113 ? 3.172 10.686 -10.323 1.00 85.38 113 GLU A CA 1
ATOM 891 C C . GLU A 1 113 ? 2.268 9.733 -11.125 1.00 85.38 113 GLU A C 1
ATOM 893 O O . GLU A 1 113 ? 2.310 8.512 -10.927 1.00 85.38 113 GLU A O 1
ATOM 898 N N . LEU A 1 114 ? 1.483 10.256 -12.072 1.00 89.00 114 LEU A N 1
ATOM 899 C CA . LEU A 1 114 ? 0.662 9.439 -12.971 1.00 89.00 114 LEU A CA 1
ATOM 900 C C . LEU A 1 114 ? 1.516 8.468 -13.794 1.00 89.00 114 LEU A C 1
ATOM 902 O O . LEU A 1 114 ? 1.207 7.274 -13.861 1.00 89.00 114 LEU A O 1
ATOM 906 N N . ASN A 1 115 ? 2.622 8.950 -14.357 1.00 89.94 115 ASN A N 1
ATOM 907 C CA . ASN A 1 115 ? 3.532 8.139 -15.160 1.00 89.94 115 ASN A CA 1
ATOM 908 C C . ASN A 1 115 ? 4.250 7.081 -14.309 1.00 89.94 115 ASN A C 1
ATOM 910 O O . ASN A 1 115 ? 4.426 5.948 -14.762 1.00 89.94 115 ASN A O 1
ATOM 914 N N . MET A 1 116 ? 4.573 7.373 -13.043 1.00 89.62 116 MET A N 1
ATOM 915 C CA . MET A 1 116 ? 5.075 6.361 -12.103 1.00 89.62 116 MET A CA 1
ATOM 916 C C . MET A 1 116 ? 4.046 5.263 -11.841 1.00 89.62 116 MET A C 1
ATOM 918 O O . MET A 1 116 ? 4.385 4.079 -11.877 1.00 89.62 116 MET A O 1
ATOM 922 N N . ARG A 1 117 ? 2.778 5.621 -11.607 1.00 90.56 117 ARG A N 1
ATOM 923 C CA . ARG A 1 117 ? 1.703 4.631 -11.423 1.00 90.56 117 ARG A CA 1
ATOM 924 C C . ARG A 1 117 ? 1.539 3.760 -12.673 1.00 90.56 117 ARG A C 1
ATOM 926 O O . ARG A 1 117 ? 1.382 2.546 -12.557 1.00 90.56 117 ARG A O 1
ATOM 933 N N . GLN A 1 118 ? 1.640 4.346 -13.867 1.00 91.12 118 GLN A N 1
ATOM 934 C CA . GLN A 1 118 ? 1.603 3.607 -15.134 1.00 91.12 118 GLN A CA 1
ATOM 935 C C . GLN A 1 118 ? 2.808 2.675 -15.317 1.00 91.12 118 GLN A C 1
ATOM 937 O O . GLN A 1 118 ? 2.625 1.531 -15.741 1.00 91.12 118 GLN A O 1
ATOM 942 N N . ALA A 1 119 ? 4.013 3.106 -14.933 1.00 91.00 119 ALA A N 1
ATOM 943 C CA . ALA A 1 119 ? 5.204 2.258 -14.915 1.00 91.00 119 ALA A CA 1
ATOM 944 C C . ALA A 1 119 ? 5.007 1.031 -14.009 1.00 91.00 119 ALA A C 1
ATOM 946 O O . ALA A 1 119 ? 5.265 -0.097 -14.433 1.00 91.00 119 ALA A O 1
ATOM 947 N N . TRP A 1 120 ? 4.464 1.231 -12.803 1.00 90.50 120 TRP A N 1
ATOM 948 C CA . TRP A 1 120 ? 4.116 0.147 -11.880 1.00 90.50 120 TRP A CA 1
ATOM 949 C C . TRP A 1 120 ? 3.067 -0.809 -12.446 1.00 90.50 120 TRP A C 1
ATOM 951 O O . TRP A 1 120 ? 3.245 -2.021 -12.355 1.00 90.50 120 TRP A O 1
ATOM 961 N N . MET A 1 121 ? 1.998 -0.303 -13.067 1.00 90.12 121 MET A N 1
ATOM 962 C CA . MET A 1 121 ? 0.981 -1.154 -13.701 1.00 90.12 121 MET A CA 1
ATOM 963 C C . MET A 1 121 ? 1.564 -1.987 -14.850 1.00 90.12 121 MET A C 1
ATOM 965 O O . MET A 1 121 ? 1.246 -3.169 -14.987 1.00 90.12 121 MET A O 1
ATOM 969 N N . CYS A 1 122 ? 2.447 -1.398 -15.660 1.00 88.19 122 CYS A N 1
ATOM 970 C CA . CYS A 1 122 ? 3.126 -2.109 -16.739 1.00 88.19 122 CYS A CA 1
ATOM 971 C C . CYS A 1 122 ? 4.064 -3.197 -16.191 1.00 88.19 122 CYS A C 1
ATOM 973 O O . CYS A 1 122 ? 4.034 -4.334 -16.665 1.00 88.19 122 CYS A O 1
ATOM 975 N N . ALA A 1 123 ? 4.820 -2.886 -15.134 1.00 88.06 123 ALA A N 1
ATOM 976 C CA . ALA A 1 123 ? 5.654 -3.855 -14.433 1.00 88.06 123 ALA A CA 1
ATOM 977 C C . ALA A 1 123 ? 4.819 -4.999 -13.838 1.00 88.06 123 ALA A C 1
ATOM 979 O O . ALA A 1 123 ? 5.172 -6.161 -14.009 1.00 88.06 123 ALA A O 1
ATOM 980 N N . MET A 1 124 ? 3.679 -4.698 -13.207 1.00 86.56 124 MET A N 1
ATOM 981 C CA . MET A 1 124 ? 2.742 -5.709 -12.700 1.00 86.56 124 MET A CA 1
ATOM 982 C C . MET A 1 124 ? 2.289 -6.673 -13.7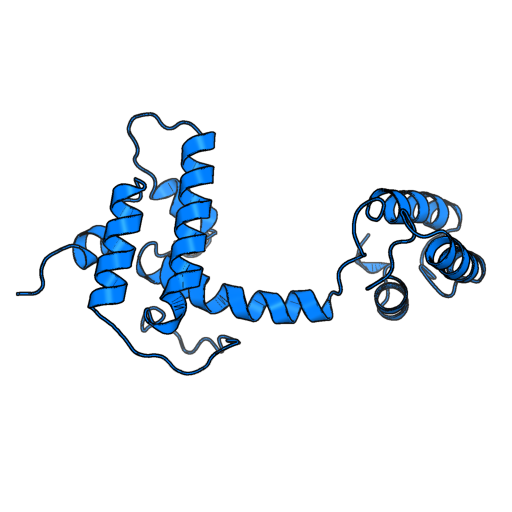94 1.00 86.56 124 MET A C 1
ATOM 984 O O . MET A 1 124 ? 2.323 -7.885 -13.587 1.00 86.56 124 MET A O 1
ATOM 988 N N . ARG A 1 125 ? 1.955 -6.149 -14.977 1.00 84.25 125 ARG A N 1
ATOM 989 C CA . ARG A 1 125 ? 1.503 -6.952 -16.118 1.00 84.25 125 ARG A CA 1
ATOM 990 C C . ARG A 1 125 ? 2.583 -7.873 -16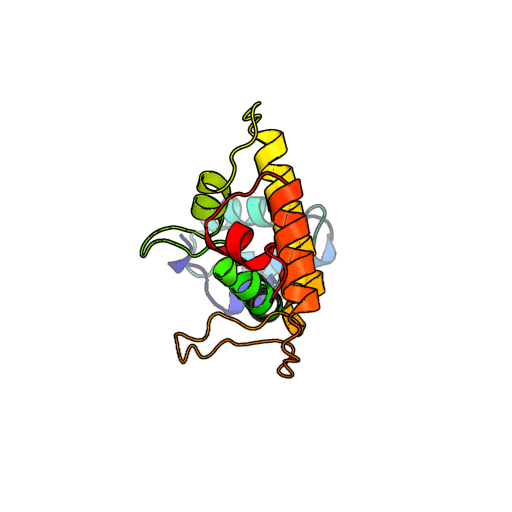.688 1.00 84.25 125 ARG A C 1
ATOM 992 O O . ARG A 1 125 ? 2.262 -8.985 -17.087 1.00 84.25 125 ARG A O 1
ATOM 999 N N . ASN A 1 126 ? 3.831 -7.407 -16.726 1.00 76.75 126 ASN A N 1
ATOM 1000 C CA . ASN A 1 126 ? 4.911 -8.054 -17.480 1.00 76.75 126 ASN A CA 1
ATOM 1001 C C . ASN A 1 126 ? 5.976 -8.729 -16.589 1.00 76.75 126 ASN A C 1
ATOM 1003 O O . ASN A 1 126 ? 6.924 -9.324 -17.098 1.00 76.75 126 ASN A O 1
ATOM 1007 N N . SER A 1 127 ? 5.855 -8.641 -15.259 1.00 71.88 127 SER A N 1
ATOM 1008 C CA . SER A 1 127 ? 6.888 -9.086 -14.304 1.00 71.88 127 SER A CA 1
ATOM 1009 C C . SER A 1 127 ? 7.246 -10.574 -14.358 1.00 71.88 127 SER A C 1
ATOM 1011 O O . SER A 1 127 ? 8.343 -10.947 -13.947 1.00 71.88 127 SER A O 1
ATOM 1013 N N . THR A 1 128 ? 6.367 -11.436 -14.872 1.00 72.69 128 THR A N 1
ATOM 1014 C CA . THR A 1 128 ? 6.661 -12.868 -15.062 1.00 72.69 128 THR A CA 1
ATOM 1015 C C . THR A 1 128 ? 7.622 -13.129 -16.224 1.00 72.69 128 THR A C 1
ATOM 1017 O O . THR A 1 128 ? 8.344 -14.129 -16.220 1.00 72.69 128 THR A O 1
ATOM 1020 N N . ASP A 1 129 ? 7.669 -12.210 -17.192 1.00 78.19 129 ASP A N 1
ATOM 1021 C CA . ASP A 1 129 ? 8.455 -12.334 -18.425 1.00 78.19 129 ASP A CA 1
ATOM 1022 C C . ASP A 1 129 ? 9.770 -11.533 -18.367 1.00 78.19 129 ASP A C 1
ATOM 1024 O O . ASP A 1 129 ? 10.676 -11.723 -19.186 1.00 78.19 129 ASP A O 1
ATOM 1028 N N . ILE A 1 130 ? 9.896 -10.640 -17.376 1.00 72.19 130 ILE A N 1
ATOM 1029 C CA . ILE A 1 130 ? 11.052 -9.763 -17.168 1.00 72.19 130 ILE A CA 1
ATOM 1030 C C . ILE A 1 130 ? 11.769 -10.186 -15.880 1.00 72.19 130 ILE A C 1
ATOM 1032 O O . ILE A 1 130 ? 11.338 -9.828 -14.782 1.00 72.19 130 ILE A O 1
ATOM 1036 N N . PRO A 1 131 ? 12.868 -10.955 -15.970 1.00 65.25 131 PRO A N 1
ATOM 1037 C CA . PRO A 1 131 ? 13.566 -11.417 -14.782 1.00 65.25 131 PRO A CA 1
ATOM 1038 C C . PRO A 1 131 ? 14.323 -10.279 -14.079 1.00 65.25 131 PRO A C 1
ATOM 1040 O O . PRO A 1 131 ? 14.788 -9.344 -14.747 1.00 65.25 131 PRO A O 1
ATOM 1043 N N . PRO A 1 132 ? 14.540 -10.394 -12.750 1.00 63.69 132 PRO A N 1
ATOM 1044 C CA . PRO A 1 132 ? 15.397 -9.480 -11.994 1.00 63.69 132 PRO A CA 1
ATOM 1045 C C . PRO A 1 132 ? 16.792 -9.351 -12.632 1.00 63.69 132 PRO A C 1
ATOM 1047 O O . PRO A 1 132 ? 17.249 -10.270 -13.329 1.00 63.69 132 PRO A O 1
ATOM 1050 N N . PRO A 1 133 ? 17.526 -8.258 -12.362 1.00 62.47 133 PRO A N 1
ATOM 1051 C CA . PRO A 1 133 ? 18.938 -8.186 -12.715 1.00 62.47 133 PRO A CA 1
ATOM 1052 C C . PRO A 1 133 ? 19.703 -9.383 -12.119 1.00 62.47 133 PRO A C 1
ATOM 1054 O O . PRO A 1 133 ? 19.478 -9.784 -10.979 1.00 62.47 133 PRO A O 1
ATOM 1057 N N . ARG A 1 134 ? 20.649 -9.959 -12.880 1.00 57.66 134 ARG A N 1
ATOM 1058 C CA . ARG A 1 134 ? 21.374 -11.212 -12.546 1.00 57.66 134 ARG A CA 1
ATOM 1059 C C . ARG A 1 134 ? 22.251 -11.144 -11.278 1.00 57.66 134 ARG A C 1
ATOM 1061 O O . ARG A 1 134 ? 23.009 -12.069 -10.996 1.00 57.66 134 ARG A O 1
ATOM 1068 N N . ARG A 1 135 ? 22.190 -10.058 -10.504 1.00 49.97 135 ARG A N 1
ATOM 1069 C CA . ARG A 1 135 ? 23.060 -9.791 -9.355 1.00 49.97 135 ARG A CA 1
ATOM 1070 C C . ARG A 1 135 ? 22.262 -9.648 -8.063 1.00 49.97 135 ARG A C 1
ATOM 1072 O O . ARG A 1 135 ? 22.072 -8.539 -7.582 1.00 49.97 135 ARG A O 1
ATOM 1079 N N . LYS A 1 136 ? 21.883 -10.793 -7.491 1.00 46.91 136 LYS A N 1
ATOM 1080 C CA . LYS A 1 136 ? 21.998 -11.181 -6.068 1.00 46.91 136 LYS A CA 1
ATOM 1081 C C . LYS A 1 136 ? 21.136 -12.422 -5.835 1.00 46.91 136 LYS A C 1
ATOM 1083 O O . LYS A 1 136 ? 20.035 -12.525 -6.363 1.00 46.91 136 LYS A O 1
ATOM 1088 N N . LYS A 1 137 ? 21.639 -13.362 -5.029 1.00 43.75 137 LYS A N 1
ATOM 1089 C CA . LYS A 1 137 ? 20.835 -14.439 -4.430 1.00 43.75 137 LYS A CA 1
ATOM 1090 C C . LYS A 1 137 ? 19.913 -13.818 -3.377 1.00 43.75 137 LYS A C 1
ATOM 1092 O O . LYS A 1 137 ? 20.131 -13.988 -2.184 1.00 43.75 137 LYS A O 1
ATOM 1097 N N . GLU A 1 138 ? 18.975 -12.988 -3.802 1.00 51.41 138 GLU A N 1
ATOM 1098 C CA . GLU A 1 138 ? 17.949 -12.472 -2.912 1.00 51.41 138 GLU A CA 1
ATOM 1099 C C . GLU A 1 138 ? 16.819 -13.502 -2.908 1.00 51.41 138 GLU A C 1
ATOM 1101 O O . GLU A 1 138 ? 16.372 -13.954 -3.963 1.00 51.41 138 GLU A O 1
ATOM 1106 N N . ASN A 1 139 ? 16.427 -13.958 -1.720 1.00 52.97 139 ASN A N 1
ATOM 1107 C CA . ASN A 1 139 ? 15.318 -14.892 -1.545 1.00 52.97 139 ASN A CA 1
ATOM 1108 C C . ASN A 1 139 ? 14.007 -14.132 -1.784 1.00 52.97 139 ASN A C 1
ATOM 1110 O O . ASN A 1 139 ? 13.300 -13.806 -0.834 1.00 52.97 139 ASN A O 1
ATOM 1114 N N . VAL A 1 140 ? 13.731 -13.792 -3.043 1.00 56.75 140 VAL A N 1
ATOM 1115 C CA . VAL A 1 140 ? 12.529 -13.060 -3.447 1.00 56.75 140 VAL A CA 1
ATOM 1116 C C . VAL A 1 140 ? 11.329 -13.998 -3.269 1.00 56.75 140 VAL A C 1
ATOM 1118 O O . VAL A 1 140 ? 11.236 -15.040 -3.923 1.00 56.75 140 VAL A O 1
ATOM 1121 N N . ARG A 1 141 ? 10.440 -13.665 -2.332 1.00 57.75 141 ARG A N 1
ATOM 1122 C CA . ARG A 1 141 ? 9.187 -14.366 -2.049 1.00 57.75 141 ARG A CA 1
ATOM 1123 C C . ARG A 1 141 ? 8.167 -13.979 -3.118 1.00 57.75 141 ARG A C 1
ATOM 1125 O O . ARG A 1 141 ? 7.423 -13.019 -2.976 1.00 57.75 141 ARG A O 1
ATOM 1132 N N . ARG A 1 142 ? 8.110 -14.755 -4.198 1.00 60.72 142 ARG A N 1
ATOM 1133 C CA . ARG A 1 142 ? 7.225 -14.481 -5.341 1.00 60.72 142 ARG A CA 1
ATOM 1134 C C . ARG A 1 142 ? 5.967 -15.334 -5.295 1.00 60.72 142 ARG A C 1
ATOM 1136 O O . ARG A 1 142 ? 6.044 -16.525 -5.007 1.00 60.72 142 ARG A O 1
ATOM 1143 N N . ALA A 1 143 ? 4.833 -14.738 -5.658 1.00 55.97 143 ALA A N 1
ATOM 1144 C CA . ALA A 1 143 ? 3.576 -15.466 -5.830 1.00 55.97 143 ALA A CA 1
ATOM 1145 C C . ALA A 1 143 ? 3.615 -16.470 -7.008 1.00 55.97 143 ALA A C 1
ATOM 1147 O O . ALA A 1 143 ? 2.908 -17.473 -6.974 1.00 55.97 143 ALA A O 1
ATOM 1148 N N . ASN A 1 144 ? 4.467 -16.247 -8.024 1.00 56.78 144 ASN A N 1
ATOM 1149 C CA . ASN A 1 144 ? 4.655 -17.149 -9.168 1.00 56.78 144 ASN A CA 1
ATOM 1150 C C . ASN A 1 144 ? 6.158 -17.419 -9.434 1.00 56.78 144 ASN A C 1
ATOM 1152 O O . ASN A 1 144 ? 6.909 -16.467 -9.666 1.00 56.78 144 ASN A O 1
ATOM 1156 N N . PRO A 1 145 ? 6.625 -18.684 -9.396 1.00 56.28 145 PRO A N 1
ATOM 1157 C CA . PRO A 1 145 ? 8.046 -19.016 -9.510 1.00 56.28 145 PRO A CA 1
ATOM 1158 C C . PRO A 1 145 ? 8.571 -19.184 -10.950 1.00 56.28 145 PRO A C 1
ATOM 1160 O O . PRO A 1 145 ? 9.788 -19.267 -11.129 1.00 56.28 145 PRO A O 1
ATOM 1163 N N . ALA A 1 146 ? 7.713 -19.264 -11.976 1.00 59.47 146 ALA A N 1
ATOM 1164 C CA . ALA A 1 146 ? 8.146 -19.611 -13.334 1.00 59.47 146 ALA A CA 1
ATOM 1165 C C . ALA A 1 146 ? 8.510 -18.373 -14.175 1.00 59.47 146 ALA A C 1
ATOM 1167 O O . ALA A 1 146 ? 7.634 -17.681 -14.686 1.00 59.47 146 ALA A O 1
ATOM 1168 N N . PHE A 1 147 ? 9.811 -18.133 -14.361 1.00 61.59 147 PHE A N 1
ATOM 1169 C CA . PHE A 1 147 ? 10.326 -17.116 -15.284 1.00 61.59 147 PHE A CA 1
ATOM 1170 C C . PHE A 1 147 ? 10.399 -17.642 -16.715 1.00 61.59 147 PHE A C 1
ATOM 1172 O O . PHE A 1 147 ? 10.931 -18.728 -16.955 1.00 61.59 147 PHE A O 1
ATOM 1179 N N . LYS A 1 148 ? 9.965 -16.823 -17.673 1.00 64.50 148 LYS A N 1
ATOM 1180 C CA . LYS A 1 148 ? 10.309 -16.984 -19.090 1.00 64.50 148 LYS A CA 1
ATOM 1181 C C . LYS A 1 148 ? 10.973 -15.698 -19.563 1.00 64.50 148 LYS A C 1
ATOM 1183 O O . LYS A 1 148 ? 10.284 -14.756 -19.925 1.00 64.50 148 LYS A O 1
ATOM 1188 N N . GLU A 1 149 ? 12.307 -15.642 -19.511 1.00 67.69 149 GLU A N 1
ATOM 1189 C CA . GLU A 1 149 ? 13.049 -14.461 -19.977 1.00 67.69 149 GLU A CA 1
ATOM 1190 C C . GLU A 1 149 ? 12.674 -14.168 -21.435 1.00 67.69 149 GLU A C 1
ATOM 1192 O O . GLU A 1 149 ? 12.913 -14.982 -22.328 1.00 67.69 149 GLU A O 1
ATOM 1197 N N . SER A 1 150 ? 12.059 -13.008 -21.658 1.00 78.44 150 SER A N 1
ATOM 1198 C CA . SER A 1 150 ? 11.612 -12.565 -22.973 1.00 78.44 150 SER A CA 1
ATOM 1199 C C . SER A 1 150 ? 12.289 -11.245 -23.319 1.00 78.44 150 SER A C 1
ATOM 1201 O O . SER A 1 150 ? 11.961 -10.194 -22.768 1.00 78.44 150 SER A O 1
ATOM 1203 N N . ALA A 1 151 ? 13.230 -11.289 -24.268 1.00 79.38 151 ALA A N 1
ATOM 1204 C CA . ALA A 1 151 ? 13.868 -10.085 -24.808 1.00 79.38 151 ALA A CA 1
ATOM 1205 C C . ALA A 1 151 ? 12.824 -9.101 -25.362 1.00 79.38 151 ALA A C 1
ATOM 1207 O O . ALA A 1 151 ? 12.942 -7.892 -25.184 1.00 79.38 151 ALA A O 1
ATOM 1208 N N . ARG A 1 152 ? 11.748 -9.638 -25.950 1.00 84.00 152 ARG A N 1
ATOM 1209 C CA . ARG A 1 152 ? 10.600 -8.860 -26.412 1.00 84.00 152 ARG A CA 1
ATOM 1210 C C . ARG A 1 152 ? 9.879 -8.154 -25.263 1.00 84.00 152 ARG A C 1
ATOM 1212 O O . ARG A 1 152 ? 9.607 -6.968 -25.385 1.00 84.00 152 ARG A O 1
ATOM 1219 N N . ALA A 1 153 ? 9.594 -8.850 -24.161 1.00 84.62 153 ALA A N 1
ATOM 1220 C CA . ALA A 1 153 ? 8.919 -8.241 -23.012 1.00 84.62 153 ALA A CA 1
ATOM 1221 C C . ALA A 1 153 ? 9.772 -7.127 -22.386 1.00 84.62 153 ALA A C 1
ATOM 1223 O O . ALA A 1 153 ? 9.245 -6.081 -22.012 1.00 84.62 153 ALA A O 1
ATOM 1224 N N . LEU A 1 154 ? 11.095 -7.321 -22.329 1.00 86.81 154 LEU A N 1
ATOM 1225 C CA . LEU A 1 154 ? 12.028 -6.297 -21.861 1.00 86.81 154 LEU A CA 1
ATOM 1226 C C . LEU A 1 154 ? 12.041 -5.068 -22.782 1.00 86.81 154 LEU A C 1
ATOM 1228 O O . LEU A 1 154 ? 11.935 -3.948 -22.288 1.00 86.81 154 LEU A O 1
ATOM 1232 N N . TYR A 1 155 ? 12.122 -5.275 -24.099 1.00 88.50 155 TYR A N 1
ATOM 1233 C CA . TYR A 1 155 ? 12.065 -4.200 -25.092 1.00 88.50 155 TYR A CA 1
ATOM 1234 C C . TYR A 1 155 ? 10.738 -3.429 -25.025 1.00 88.50 155 TYR A C 1
ATOM 1236 O O . TYR A 1 155 ? 10.732 -2.197 -24.997 1.00 88.50 155 TYR A O 1
ATOM 1244 N N . GLU A 1 156 ? 9.604 -4.135 -24.966 1.00 89.00 156 GLU A N 1
ATOM 1245 C CA . GLU A 1 156 ? 8.276 -3.520 -24.871 1.00 89.00 156 GLU A CA 1
ATOM 1246 C C . GLU A 1 156 ? 8.140 -2.699 -23.584 1.00 89.00 156 GLU A C 1
ATOM 1248 O O . GLU A 1 156 ? 7.649 -1.569 -23.622 1.00 89.00 156 GLU A O 1
ATOM 1253 N N . PHE A 1 157 ? 8.631 -3.221 -22.456 1.00 91.06 157 PHE A N 1
ATOM 1254 C CA . PHE A 1 157 ? 8.606 -2.501 -21.188 1.00 91.06 157 PHE A CA 1
ATOM 1255 C C . PHE A 1 157 ? 9.497 -1.254 -21.211 1.00 91.06 157 PHE A C 1
ATOM 1257 O O . PHE A 1 157 ? 9.030 -0.171 -20.856 1.00 91.06 157 PHE A O 1
ATOM 1264 N N . ALA A 1 158 ? 10.731 -1.364 -21.709 1.00 91.69 158 ALA A N 1
ATOM 1265 C CA . ALA A 1 158 ? 11.629 -0.221 -21.867 1.00 91.69 158 ALA A CA 1
ATOM 1266 C C . ALA A 1 158 ? 11.046 0.849 -22.805 1.00 91.69 158 ALA A C 1
ATOM 1268 O O . ALA A 1 158 ? 11.083 2.036 -22.488 1.00 91.69 158 ALA A O 1
ATOM 1269 N N . SER A 1 159 ? 10.407 0.433 -23.901 1.00 91.19 159 SER A N 1
ATOM 1270 C CA . SER A 1 159 ? 9.722 1.330 -24.841 1.00 91.19 159 SER A CA 1
ATOM 1271 C C . SER A 1 159 ? 8.537 2.063 -24.203 1.00 91.19 159 SER A C 1
ATOM 1273 O O . SER A 1 159 ? 8.256 3.215 -24.537 1.00 91.19 159 SER A O 1
ATOM 1275 N N . VAL A 1 160 ? 7.806 1.413 -23.290 1.00 92.12 160 VAL A N 1
ATOM 1276 C CA . VAL A 1 160 ? 6.750 2.071 -22.507 1.00 92.12 160 VAL A CA 1
ATOM 1277 C C . VAL A 1 160 ? 7.360 3.096 -21.557 1.00 92.12 160 VAL A C 1
ATOM 1279 O O . VAL A 1 160 ? 6.943 4.248 -21.604 1.00 92.12 160 VAL A O 1
ATOM 1282 N N . LEU A 1 161 ? 8.363 2.723 -20.756 1.00 91.38 161 LEU A N 1
ATOM 1283 C CA . LEU A 1 161 ? 8.997 3.650 -19.811 1.00 91.38 161 LEU A CA 1
ATOM 1284 C C . LEU A 1 161 ? 9.586 4.880 -20.515 1.00 91.38 161 LEU A C 1
ATOM 1286 O O . LEU A 1 161 ? 9.376 6.000 -20.056 1.00 91.38 161 LEU A O 1
ATOM 1290 N N . PHE A 1 162 ? 10.230 4.686 -21.667 1.00 91.81 162 PHE A N 1
ATOM 1291 C CA . PHE A 1 162 ? 10.756 5.784 -22.473 1.00 91.81 162 PHE A CA 1
ATOM 1292 C C . PHE A 1 162 ? 9.655 6.753 -22.930 1.00 91.81 162 PHE A C 1
ATOM 1294 O O . PHE A 1 162 ? 9.794 7.965 -22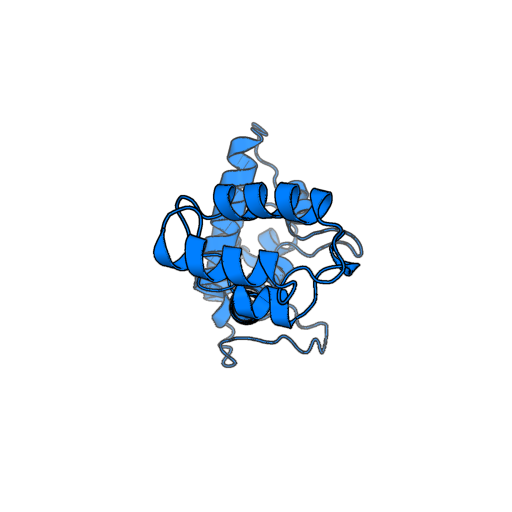.781 1.00 91.81 162 PHE A O 1
ATOM 1301 N N . ARG A 1 163 ? 8.520 6.234 -23.425 1.00 90.62 163 ARG A N 1
ATOM 1302 C CA . ARG A 1 163 ? 7.361 7.059 -23.823 1.00 90.62 163 ARG A CA 1
ATOM 1303 C C . ARG A 1 163 ? 6.691 7.769 -22.651 1.00 90.62 163 ARG A C 1
ATOM 1305 O O . ARG A 1 163 ? 6.103 8.823 -22.852 1.00 90.62 163 ARG A O 1
ATOM 1312 N N . LEU A 1 164 ? 6.782 7.198 -21.452 1.00 90.44 164 LEU A N 1
ATOM 1313 C CA . LEU A 1 164 ? 6.318 7.822 -20.216 1.00 90.44 164 LEU A CA 1
ATOM 1314 C C . LEU A 1 164 ? 7.287 8.892 -19.690 1.00 90.44 164 LEU A C 1
ATOM 1316 O O . LEU A 1 164 ? 7.011 9.467 -18.649 1.00 90.44 164 LEU A O 1
ATOM 1320 N N . GLY A 1 165 ? 8.406 9.163 -20.371 1.00 89.50 165 GLY A N 1
ATOM 1321 C CA . GLY A 1 165 ? 9.362 10.203 -19.983 1.00 89.50 165 GLY A CA 1
ATOM 1322 C C . GLY A 1 165 ? 10.480 9.732 -19.049 1.00 89.50 165 GLY A C 1
ATOM 1323 O O . GLY A 1 165 ? 11.292 10.554 -18.621 1.00 89.50 165 GLY A O 1
ATOM 1324 N N . PHE A 1 166 ? 10.569 8.431 -18.748 1.00 90.56 166 PHE A N 1
ATOM 1325 C CA . PHE A 1 166 ? 11.684 7.867 -17.985 1.00 90.56 166 PHE A CA 1
ATOM 1326 C C . PHE A 1 166 ? 12.890 7.615 -18.890 1.00 90.56 166 PHE A C 1
ATOM 1328 O O . PHE A 1 166 ? 12.778 7.007 -19.955 1.00 90.56 166 PHE A O 1
ATOM 1335 N N . ASN A 1 167 ? 14.066 8.060 -18.458 1.00 89.88 167 ASN A N 1
ATOM 1336 C CA . ASN A 1 167 ? 15.269 8.044 -19.273 1.00 89.88 167 ASN A CA 1
ATOM 1337 C C . ASN A 1 167 ? 16.524 7.738 -18.441 1.00 89.88 167 ASN A C 1
ATOM 1339 O O . ASN A 1 167 ? 17.177 8.632 -17.889 1.00 89.88 167 ASN A O 1
ATOM 1343 N N . THR A 1 168 ? 16.879 6.456 -18.432 1.00 90.00 168 THR A N 1
ATOM 1344 C CA . THR A 1 168 ? 18.126 5.888 -17.902 1.00 90.00 168 THR A CA 1
ATOM 1345 C C . THR A 1 168 ? 18.983 5.340 -19.045 1.00 90.00 168 THR A C 1
ATOM 1347 O O . THR A 1 168 ? 18.558 5.340 -20.208 1.00 90.00 168 THR A O 1
ATOM 1350 N N . ASP A 1 169 ? 20.209 4.916 -18.748 1.00 90.19 169 ASP A N 1
ATOM 1351 C CA . ASP A 1 169 ? 21.056 4.257 -19.747 1.00 90.19 169 ASP A CA 1
ATOM 1352 C C . ASP A 1 169 ? 20.514 2.850 -20.055 1.00 90.19 169 ASP A C 1
ATOM 1354 O O . ASP A 1 169 ? 20.411 2.472 -21.216 1.00 90.19 169 ASP A O 1
ATOM 1358 N N . GLU A 1 170 ? 19.991 2.137 -19.055 1.00 90.25 170 GLU A N 1
ATOM 1359 C CA . GLU A 1 170 ? 19.394 0.807 -19.212 1.00 90.25 170 GLU A CA 1
ATOM 1360 C C . GLU A 1 170 ? 18.141 0.817 -20.101 1.00 90.25 170 GLU A C 1
ATOM 1362 O O . GLU A 1 170 ? 17.942 -0.100 -20.898 1.00 90.25 170 GLU A O 1
ATOM 1367 N N . ILE A 1 171 ? 17.294 1.851 -19.995 1.00 90.75 171 ILE A N 1
ATOM 1368 C CA . ILE A 1 171 ? 16.139 2.034 -20.891 1.00 90.75 171 ILE A CA 1
ATOM 1369 C C . ILE A 1 171 ? 16.614 2.275 -22.327 1.00 90.75 171 ILE A C 1
ATOM 1371 O O . ILE A 1 171 ? 16.045 1.722 -23.271 1.00 90.75 171 ILE A O 1
ATOM 1375 N N . ARG A 1 172 ? 17.658 3.090 -22.508 1.00 89.25 172 ARG A N 1
ATOM 1376 C CA . ARG A 1 172 ? 18.213 3.390 -23.833 1.00 89.25 172 ARG A CA 1
ATOM 1377 C C . ARG A 1 172 ? 18.850 2.161 -24.468 1.00 89.25 172 ARG A C 1
ATOM 1379 O O . ARG A 1 172 ? 18.578 1.898 -25.634 1.00 89.25 172 ARG A O 1
ATOM 1386 N N . ASP A 1 173 ? 19.598 1.378 -23.703 1.00 89.38 173 ASP A N 1
ATOM 1387 C CA . ASP A 1 173 ? 20.224 0.142 -24.170 1.00 89.38 173 ASP A CA 1
ATOM 1388 C C . ASP A 1 173 ? 19.177 -0.921 -24.524 1.00 89.38 173 ASP A C 1
ATOM 1390 O O . ASP A 1 173 ? 19.265 -1.564 -25.568 1.00 89.38 173 ASP A O 1
ATOM 1394 N N . ALA A 1 174 ? 18.136 -1.073 -23.698 1.00 86.75 174 ALA A N 1
ATOM 1395 C CA . ALA A 1 174 ? 17.068 -2.048 -23.924 1.00 86.75 174 ALA A CA 1
ATOM 1396 C C . ALA A 1 174 ? 16.135 -1.694 -25.097 1.00 86.75 174 ALA A C 1
ATOM 1398 O O . ALA A 1 174 ? 15.396 -2.561 -25.562 1.00 86.75 174 ALA A O 1
ATOM 1399 N N . THR A 1 175 ? 16.145 -0.441 -25.562 1.00 86.25 175 THR A N 1
ATOM 1400 C CA . THR A 1 175 ? 15.369 0.022 -26.726 1.00 86.25 175 THR A CA 1
ATOM 1401 C C . THR A 1 175 ? 16.180 0.043 -28.021 1.00 86.25 175 THR A C 1
ATOM 1403 O O . THR A 1 175 ? 15.599 0.252 -29.089 1.00 86.25 175 THR A O 1
ATOM 1406 N N . GLN A 1 176 ? 17.492 -0.223 -27.970 1.00 79.06 176 GLN A N 1
ATOM 1407 C CA . GLN A 1 176 ? 18.277 -0.437 -29.182 1.00 79.06 176 GLN A CA 1
ATOM 1408 C C . GLN A 1 176 ? 17.882 -1.769 -29.842 1.00 79.06 176 GLN A C 1
ATOM 1410 O O . GLN A 1 176 ? 17.684 -2.772 -29.148 1.00 79.06 176 GLN A O 1
ATOM 1415 N N . PRO A 1 177 ? 17.783 -1.822 -31.181 1.00 58.19 177 PRO A N 1
ATOM 1416 C CA . PRO A 1 177 ? 17.653 -3.093 -31.877 1.00 58.19 177 PRO A CA 1
ATOM 1417 C C . PRO A 1 177 ? 18.884 -3.962 -31.576 1.00 58.19 177 PRO A C 1
ATOM 1419 O O . PRO A 1 177 ? 20.019 -3.498 -31.684 1.00 58.19 177 PRO A O 1
ATOM 1422 N N . SER A 1 178 ? 18.662 -5.219 -31.176 1.00 50.59 178 SER A N 1
ATOM 1423 C CA . SER A 1 178 ? 19.753 -6.201 -31.128 1.00 50.59 178 SER A CA 1
ATOM 1424 C C . SER A 1 178 ? 20.336 -6.369 -32.540 1.00 50.59 178 SER A C 1
ATOM 1426 O O . SER A 1 178 ? 19.545 -6.377 -33.487 1.00 50.59 178 SER A O 1
ATOM 1428 N N . PRO A 1 179 ? 21.671 -6.462 -32.693 1.00 44.97 179 PRO A N 1
ATOM 1429 C CA . PRO A 1 179 ? 22.297 -6.731 -33.986 1.00 44.97 179 PRO A CA 1
ATOM 1430 C C . PRO A 1 179 ? 21.856 -8.072 -34.584 1.00 44.97 179 PRO A C 1
ATOM 1432 O O . PRO A 1 179 ? 21.514 -8.994 -33.803 1.00 44.97 179 PRO A O 1
#

Sequence (179 aa):
RVRKIDRPTIEALEHTAPGACEGDSKALYNKLRSGEIFAAFSERERQVTWRRVLAASVDCLIPSLSTLFEDVKYIEGPLEALKRLVPPYRKDTISSELLGAYKDINQESDQAELNMRQAWMCAMRNSTDIPPPRRKKENVRRANPAFKESARALYEFASVLFRLGFNTDEIRDATQPSP

Organism: NCBI:txid303347

InterPro domains:
  IPR022198 Protein of unknown function DUF3723 [PF12520] (3-178)